Protein AF-A0A803Q424-F1 (afdb_monomer)

Sequence (82 aa):
MCTTVVARNHLGEVIRIHTARLGFSDVLCGEAAACCLAVSVALELGFKFILVESDSRIVINLSMGQRHIGRLRTMSPFVLSF

Foldseek 3Di:
DKAKKFKAWLVRDTPDIDIDDDPDPDPLVRLLVNVVVNVVVCVVVVHPAADEDEPDPVSVVVVPPPDDDDDDDDDTHIYIYD

Solvent-accessible surface area (backbone atoms only — not comparable to full-atom values): 4989 Å² total; per-residue (Å²): 83,72,38,50,34,39,34,22,46,72,87,68,47,77,77,46,76,49,75,48,83,40,90,51,91,48,69,68,59,44,52,46,49,39,54,52,50,41,53,51,53,37,55,76,72,66,54,93,56,76,42,80,48,64,87,48,68,65,49,56,60,60,73,55,68,90,62,92,75,81,77,91,73,96,62,85,46,33,38,31,40,83

Nearest PDB structures (foldseek):
  7ct3-assembly1_A  TM=4.143E-01  e=2.332E+00  Myxococcus xanthus DK 1622
  2j3w-assembly1_C  TM=3.848E-01  e=3.241E+00  Mus musculus
  6b2n-assembly1_A  TM=3.316E-01  e=2.841E+00  Escherichia coli

Secondary structure (DSSP, 8-state):
-EEEEEEE-TTS-EEEEEEEE---SSHHHHHHHHHHHHHHHHHHTT-S-EEEE-S-HHHHHHHTSS-------SS-PEEEE-

pLDDT: mean 70.02, std 16.66, range [26.16, 87.94]

Mean predicted aligned error: 9.12 Å

Structure (mmCIF, N/CA/C/O backbone):
data_AF-A0A803Q424-F1
#
_entry.id   AF-A0A803Q424-F1
#
loop_
_atom_site.group_PDB
_atom_site.id
_atom_site.type_symbol
_atom_site.label_atom_id
_atom_site.label_alt_id
_atom_site.label_comp_id
_atom_site.label_asym_id
_atom_site.label_entity_id
_atom_site.label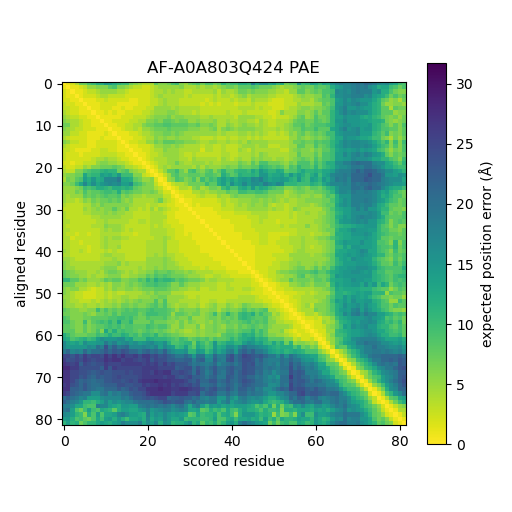_seq_id
_atom_site.pdbx_PDB_ins_code
_atom_site.Cartn_x
_atom_site.Cartn_y
_atom_site.Cartn_z
_atom_site.occupancy
_atom_site.B_iso_or_equiv
_atom_site.auth_seq_id
_atom_site.auth_comp_id
_atom_site.auth_asym_id
_atom_site.auth_atom_id
_atom_site.pdbx_PDB_model_num
ATOM 1 N N . MET A 1 1 ? 4.140 -1.863 -13.857 1.00 69.94 1 MET A N 1
ATOM 2 C CA . MET A 1 1 ? 4.121 -2.369 -12.469 1.00 69.94 1 MET A CA 1
ATOM 3 C C . MET A 1 1 ? 2.720 -2.178 -11.882 1.00 69.94 1 MET A C 1
ATOM 5 O O . MET A 1 1 ? 1.955 -1.380 -12.412 1.00 69.94 1 MET A O 1
ATOM 9 N N . CYS A 1 2 ? 2.339 -2.902 -10.837 1.00 72.69 2 CYS A N 1
ATOM 10 C CA . CYS A 1 2 ? 1.082 -2.659 -10.122 1.00 72.69 2 CYS A CA 1
ATOM 11 C C . CYS A 1 2 ? 1.420 -2.399 -8.660 1.00 72.69 2 CYS A C 1
ATOM 13 O O . CYS A 1 2 ? 2.304 -3.064 -8.130 1.00 72.69 2 CYS A O 1
ATOM 15 N N . THR A 1 3 ? 0.735 -1.453 -8.028 1.00 77.00 3 THR A N 1
ATOM 16 C CA . THR A 1 3 ? 0.813 -1.240 -6.584 1.00 77.00 3 THR A CA 1
ATOM 17 C C . THR A 1 3 ? -0.515 -1.620 -5.959 1.00 77.00 3 THR A C 1
ATOM 19 O O . THR A 1 3 ? -1.583 -1.442 -6.557 1.00 77.00 3 THR A O 1
ATOM 22 N N . THR A 1 4 ? -0.439 -2.172 -4.756 1.00 81.81 4 THR A N 1
ATOM 23 C CA . THR A 1 4 ? -1.604 -2.512 -3.947 1.00 81.81 4 THR A CA 1
ATOM 24 C C . THR A 1 4 ? -1.370 -1.954 -2.566 1.00 81.81 4 THR A C 1
ATOM 26 O O . THR A 1 4 ? -0.323 -2.195 -1.998 1.00 81.81 4 THR A O 1
ATOM 29 N N . VAL A 1 5 ? -2.332 -1.219 -2.033 1.00 82.69 5 VAL A N 1
ATOM 30 C CA . VAL A 1 5 ? -2.307 -0.686 -0.678 1.00 82.69 5 VAL A CA 1
ATOM 31 C C . VAL A 1 5 ? -3.473 -1.303 0.074 1.00 82.69 5 VAL A C 1
ATOM 33 O O . VAL A 1 5 ? -4.634 -1.128 -0.306 1.00 82.69 5 VAL A O 1
ATOM 36 N N . VAL A 1 6 ? -3.164 -2.025 1.145 1.00 84.12 6 VAL A N 1
ATOM 37 C CA . VAL A 1 6 ? -4.153 -2.662 2.013 1.00 84.12 6 VAL A CA 1
ATOM 38 C C . VAL A 1 6 ? -4.265 -1.861 3.293 1.00 84.12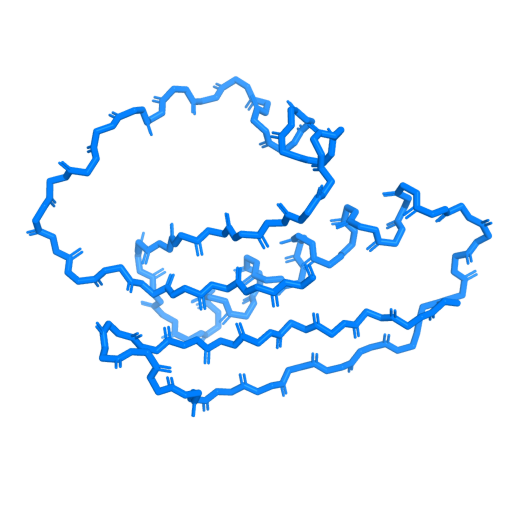 6 VAL 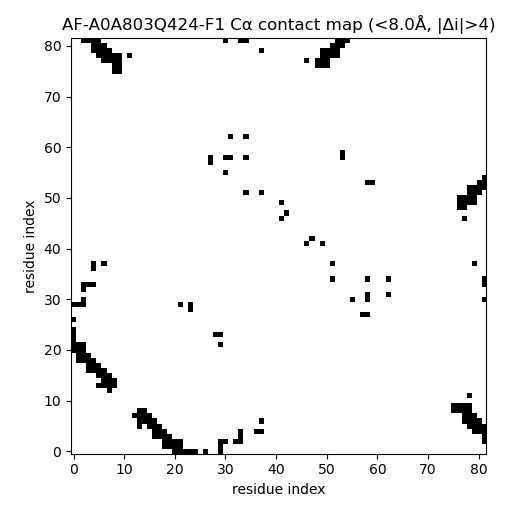A C 1
ATOM 40 O O . VAL A 1 6 ? -3.299 -1.713 4.030 1.00 84.12 6 VAL A O 1
ATOM 43 N N . ALA A 1 7 ? -5.462 -1.362 3.555 1.00 84.25 7 ALA A N 1
ATOM 44 C CA . ALA A 1 7 ? -5.781 -0.501 4.673 1.00 84.25 7 ALA A CA 1
ATOM 45 C C . ALA A 1 7 ? -6.476 -1.341 5.759 1.00 84.25 7 ALA A C 1
ATOM 47 O O . ALA A 1 7 ? -7.541 -1.914 5.506 1.00 84.25 7 ALA A O 1
ATOM 48 N N . ARG A 1 8 ? -5.876 -1.445 6.949 1.00 84.31 8 ARG A N 1
ATOM 49 C CA . ARG A 1 8 ? -6.328 -2.309 8.050 1.00 84.31 8 ARG A CA 1
ATOM 50 C C . ARG A 1 8 ? -6.598 -1.527 9.330 1.00 84.31 8 ARG A C 1
ATOM 52 O O . ARG A 1 8 ? -5.870 -0.593 9.666 1.00 84.31 8 ARG A O 1
ATOM 59 N N . ASN A 1 9 ? -7.629 -1.931 10.070 1.00 83.38 9 ASN A N 1
ATOM 60 C CA . ASN A 1 9 ? -7.897 -1.393 11.401 1.00 83.38 9 ASN A CA 1
ATOM 61 C C . ASN A 1 9 ? -6.983 -2.036 12.466 1.00 83.38 9 ASN A C 1
ATOM 63 O O . ASN A 1 9 ? -6.165 -2.911 12.187 1.00 83.38 9 ASN A O 1
ATOM 67 N N . HIS A 1 10 ? -7.142 -1.607 13.715 1.00 80.75 10 HIS A N 1
ATOM 68 C CA . HIS A 1 10 ? -6.336 -2.067 14.848 1.00 80.75 10 HIS A CA 1
ATOM 69 C C . HIS A 1 10 ? -6.601 -3.513 15.288 1.00 80.75 10 HIS A C 1
ATOM 71 O O . HIS A 1 10 ? -5.831 -4.051 16.078 1.00 80.75 10 HIS A O 1
ATOM 77 N N . LEU A 1 11 ? -7.673 -4.135 14.791 1.00 85.75 11 LEU A N 1
ATOM 78 C CA . LEU A 1 11 ? -7.957 -5.561 14.963 1.00 85.75 11 LEU A CA 1
ATOM 79 C C . LEU A 1 11 ? -7.317 -6.402 13.844 1.00 85.75 11 LEU A C 1
ATOM 81 O O . LEU A 1 11 ? -7.433 -7.623 13.847 1.00 85.75 11 LEU A O 1
ATOM 85 N N . GLY A 1 12 ? -6.633 -5.758 12.890 1.00 81.19 12 GLY A N 1
ATOM 86 C CA . GLY A 1 12 ? -6.046 -6.401 11.718 1.00 81.19 12 GLY A CA 1
ATOM 87 C C . GLY A 1 12 ? -7.037 -6.630 10.575 1.00 81.19 12 GLY A C 1
ATOM 88 O O . GLY A 1 12 ? -6.664 -7.223 9.563 1.00 81.19 12 GLY A O 1
ATOM 89 N N . GLU A 1 13 ? -8.278 -6.153 10.694 1.00 87.56 13 GLU A N 1
ATOM 90 C CA . GLU A 1 13 ? -9.301 -6.331 9.665 1.00 87.56 13 GLU A CA 1
ATOM 91 C C . GLU A 1 13 ? -9.057 -5.379 8.496 1.00 87.56 13 GLU A C 1
ATOM 93 O O . GLU A 1 13 ? -8.794 -4.189 8.687 1.00 87.56 13 GLU A O 1
ATOM 98 N N . VAL A 1 14 ? -9.174 -5.895 7.273 1.00 87.94 14 VAL A N 1
ATOM 99 C CA . VAL A 1 14 ? -9.058 -5.090 6.055 1.00 87.94 14 VAL A CA 1
ATOM 100 C C . VAL A 1 14 ? -10.307 -4.233 5.904 1.00 87.94 14 VAL A C 1
ATOM 102 O O . VAL A 1 14 ? -11.400 -4.755 5.706 1.00 87.94 14 VAL A O 1
ATOM 105 N N . ILE A 1 15 ? -10.136 -2.914 5.952 1.00 87.44 15 ILE A N 1
ATOM 106 C CA . ILE A 1 15 ? -11.235 -1.969 5.741 1.00 87.44 15 ILE A CA 1
ATOM 107 C C . ILE A 1 15 ? -11.293 -1.450 4.305 1.00 87.44 15 ILE A C 1
ATOM 109 O O . ILE A 1 15 ? -12.349 -1.023 3.845 1.00 87.44 15 ILE A O 1
ATOM 113 N N . ARG A 1 16 ? -10.157 -1.442 3.594 1.00 83.50 16 ARG A N 1
ATOM 114 C CA . ARG A 1 16 ? -10.084 -0.954 2.214 1.00 83.50 16 ARG A CA 1
ATOM 115 C C . ARG A 1 16 ? -8.882 -1.541 1.493 1.00 83.50 16 ARG A C 1
ATOM 117 O O . ARG A 1 16 ? -7.830 -1.747 2.089 1.00 83.50 16 ARG A O 1
ATOM 124 N N . ILE A 1 17 ? -9.036 -1.762 0.195 1.00 86.38 17 ILE A N 1
ATOM 125 C CA . ILE A 1 17 ? -7.947 -2.154 -0.697 1.00 86.38 17 ILE A CA 1
ATOM 126 C C . ILE A 1 17 ? -7.939 -1.163 -1.852 1.00 86.38 17 ILE A C 1
ATOM 128 O O . ILE A 1 17 ? -8.966 -0.946 -2.494 1.00 86.38 17 ILE A O 1
ATOM 132 N N . HIS A 1 18 ? -6.784 -0.563 -2.109 1.00 82.94 18 HIS A N 1
ATOM 133 C CA . HIS A 1 18 ? -6.547 0.263 -3.283 1.00 82.94 18 HIS A CA 1
ATOM 134 C C . HIS A 1 18 ? -5.547 -0.429 -4.185 1.00 82.94 18 HIS A C 1
ATOM 136 O O . HIS A 1 18 ? -4.487 -0.847 -3.736 1.00 82.94 18 HIS A O 1
ATOM 142 N N . THR A 1 19 ? -5.873 -0.528 -5.467 1.00 83.75 19 THR A N 1
ATOM 143 C CA . THR A 1 19 ? -4.946 -1.029 -6.478 1.00 83.75 19 THR A CA 1
ATOM 144 C C . THR A 1 19 ? -4.773 0.032 -7.547 1.00 83.75 19 THR A C 1
ATOM 146 O O . THR A 1 19 ? -5.735 0.684 -7.953 1.00 83.75 19 THR A O 1
ATOM 149 N N . ALA A 1 20 ? -3.537 0.229 -7.990 1.00 79.50 20 ALA A N 1
ATOM 150 C CA . ALA A 1 20 ? -3.226 1.124 -9.088 1.00 79.50 20 ALA A CA 1
ATOM 151 C C . ALA A 1 20 ? -2.235 0.443 -10.027 1.00 79.50 20 ALA A C 1
ATOM 153 O O . ALA A 1 20 ? -1.193 -0.072 -9.617 1.00 79.50 20 ALA A O 1
ATOM 154 N N . ARG A 1 21 ? -2.550 0.444 -11.322 1.00 79.94 21 ARG A N 1
ATOM 155 C CA . ARG A 1 21 ? -1.594 0.023 -12.342 1.00 79.94 21 ARG A CA 1
ATOM 156 C C . ARG A 1 21 ? -0.737 1.224 -12.705 1.00 79.94 21 ARG A C 1
ATOM 158 O O . ARG A 1 21 ? -1.235 2.195 -13.262 1.00 79.94 21 ARG A O 1
ATOM 165 N N . LEU A 1 22 ? 0.550 1.140 -12.401 1.00 70.38 22 LEU A N 1
ATOM 166 C CA . LEU A 1 22 ? 1.498 2.218 -12.633 1.00 70.38 22 LEU A CA 1
ATOM 167 C C . LEU A 1 22 ? 2.476 1.827 -13.740 1.00 70.38 22 LEU A C 1
ATOM 169 O O . LEU A 1 22 ? 3.084 0.754 -13.733 1.00 70.38 22 LEU A O 1
ATOM 173 N N . GLY A 1 23 ? 2.637 2.712 -14.717 1.00 71.06 23 GLY A N 1
ATOM 174 C CA . GLY A 1 23 ? 3.544 2.530 -15.851 1.00 71.06 23 GLY A CA 1
ATOM 175 C C . GLY A 1 23 ? 5.026 2.715 -15.511 1.00 71.06 23 GLY A C 1
ATOM 176 O O . GLY A 1 23 ? 5.796 3.025 -16.411 1.00 71.06 23 GLY A O 1
ATOM 177 N N . PHE A 1 24 ? 5.434 2.583 -14.243 1.00 70.25 24 PHE A N 1
ATOM 178 C CA . PHE A 1 24 ? 6.832 2.766 -13.854 1.00 70.25 24 PHE A CA 1
ATOM 179 C C . PHE A 1 24 ? 7.720 1.660 -14.424 1.00 70.25 24 PHE A C 1
ATOM 181 O O . PHE A 1 24 ? 7.355 0.479 -14.398 1.00 70.25 24 PHE A O 1
ATOM 188 N N . SER A 1 25 ? 8.884 2.074 -14.921 1.00 67.38 25 SER A N 1
ATOM 189 C CA . SER A 1 25 ? 9.979 1.208 -15.360 1.00 67.38 25 SER A CA 1
ATOM 190 C C . SER A 1 25 ? 10.927 0.826 -14.219 1.00 67.38 25 SER A C 1
ATOM 192 O O . SER A 1 25 ? 11.619 -0.179 -14.334 1.00 67.38 25 SER A O 1
ATOM 194 N N . ASP A 1 26 ? 10.950 1.608 -13.134 1.00 76.75 26 ASP A N 1
ATOM 195 C CA . ASP A 1 26 ? 11.799 1.400 -11.956 1.00 76.75 26 ASP A CA 1
ATOM 196 C C . ASP A 1 26 ? 10.970 0.889 -10.764 1.00 76.75 26 ASP A C 1
ATOM 198 O O . ASP A 1 26 ? 9.891 1.413 -10.464 1.00 76.75 26 ASP A O 1
ATOM 202 N N . VAL A 1 27 ? 11.493 -0.136 -10.090 1.00 73.19 27 VAL A N 1
ATOM 203 C CA . VAL A 1 27 ? 10.902 -0.782 -8.911 1.00 73.19 27 VAL A CA 1
ATOM 204 C C . VAL A 1 27 ? 10.803 0.200 -7.737 1.00 73.19 27 VAL A C 1
ATOM 206 O O . VAL A 1 27 ? 9.756 0.272 -7.094 1.00 73.19 27 VAL A O 1
ATOM 209 N N . LEU A 1 28 ? 11.826 1.036 -7.521 1.00 75.50 28 LEU A N 1
ATOM 210 C CA . LEU A 1 28 ? 11.857 2.023 -6.436 1.00 75.50 28 LEU A CA 1
ATOM 211 C C . LEU A 1 28 ? 10.790 3.107 -6.618 1.00 75.50 28 LEU A C 1
ATOM 213 O O . LEU A 1 28 ? 10.181 3.562 -5.648 1.00 75.50 28 LEU A O 1
ATOM 217 N N . CYS A 1 29 ? 10.516 3.503 -7.866 1.00 76.69 29 CYS A N 1
ATOM 218 C CA . CYS A 1 29 ? 9.433 4.439 -8.171 1.00 76.69 29 CYS A CA 1
ATOM 219 C C . CYS A 1 29 ? 8.056 3.839 -7.857 1.00 76.69 29 CYS A C 1
ATOM 221 O O . CYS A 1 29 ? 7.169 4.556 -7.394 1.00 76.69 29 CYS A O 1
ATOM 223 N N . GLY A 1 30 ? 7.877 2.533 -8.081 1.00 77.00 30 GLY A N 1
ATOM 224 C CA . GLY A 1 30 ? 6.652 1.819 -7.727 1.00 77.00 30 GLY A CA 1
ATOM 225 C C . GLY A 1 30 ? 6.404 1.791 -6.221 1.00 77.00 30 GLY A C 1
ATOM 226 O O . GLY A 1 30 ? 5.309 2.129 -5.775 1.00 77.00 30 GLY A O 1
ATOM 227 N N . GLU A 1 31 ? 7.426 1.461 -5.439 1.00 76.44 31 GLU A N 1
ATOM 228 C CA . GLU A 1 31 ? 7.334 1.408 -3.977 1.00 76.44 31 GLU A CA 1
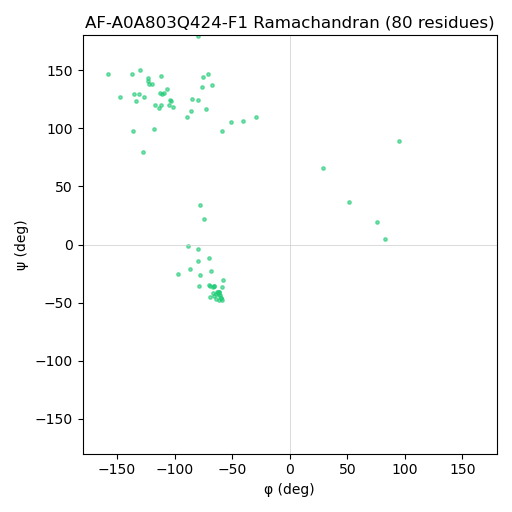ATOM 229 C C . GLU A 1 31 ? 7.113 2.804 -3.361 1.00 76.44 31 GLU A C 1
ATOM 231 O O . GLU A 1 31 ? 6.258 2.980 -2.492 1.00 76.44 31 GLU A O 1
ATOM 236 N N . ALA A 1 32 ? 7.809 3.835 -3.857 1.00 79.25 32 ALA A N 1
ATOM 237 C CA . ALA A 1 32 ? 7.585 5.213 -3.420 1.00 79.25 32 ALA A CA 1
ATOM 238 C C . ALA A 1 32 ? 6.155 5.686 -3.739 1.00 79.25 32 ALA A C 1
ATOM 240 O O . ALA A 1 32 ? 5.503 6.320 -2.907 1.00 79.25 32 ALA A O 1
ATOM 241 N N . ALA A 1 33 ? 5.630 5.338 -4.917 1.00 81.25 33 ALA A N 1
ATOM 242 C CA . ALA A 1 33 ? 4.256 5.656 -5.287 1.00 81.25 33 ALA A CA 1
ATOM 243 C C . ALA A 1 33 ? 3.221 4.905 -4.436 1.00 81.25 33 ALA A C 1
ATOM 245 O O . ALA A 1 33 ? 2.190 5.486 -4.096 1.00 81.25 33 ALA A O 1
ATOM 246 N N . ALA A 1 34 ? 3.489 3.651 -4.056 1.00 79.69 34 ALA A N 1
ATOM 247 C CA . ALA A 1 34 ? 2.646 2.901 -3.127 1.00 79.69 34 ALA A CA 1
ATOM 248 C C . ALA A 1 34 ? 2.601 3.571 -1.742 1.00 79.69 34 ALA A C 1
ATOM 250 O O . ALA A 1 34 ? 1.518 3.748 -1.182 1.00 79.69 34 ALA A O 1
ATOM 251 N N . CYS A 1 35 ? 3.746 4.055 -1.248 1.00 80.06 35 CYS A N 1
ATOM 252 C CA . CYS A 1 35 ? 3.821 4.826 -0.007 1.00 80.06 35 CYS A CA 1
ATOM 253 C C . CYS A 1 35 ? 3.004 6.125 -0.077 1.00 80.06 35 CYS A C 1
ATOM 255 O O . CYS A 1 35 ? 2.219 6.414 0.828 1.00 80.06 35 CYS A O 1
ATOM 257 N N . CYS A 1 36 ? 3.143 6.903 -1.155 1.00 82.31 36 CYS A N 1
ATOM 258 C CA . CYS A 1 36 ? 2.353 8.121 -1.351 1.00 82.31 36 CYS A CA 1
ATOM 259 C C . CYS A 1 36 ? 0.851 7.817 -1.412 1.00 82.31 36 CYS A C 1
ATOM 261 O O . CYS A 1 36 ? 0.060 8.501 -0.765 1.00 82.31 36 CYS A O 1
ATOM 263 N N . LEU A 1 37 ? 0.462 6.763 -2.136 1.00 81.75 37 LEU A N 1
ATOM 264 C CA . LEU A 1 37 ? -0.929 6.328 -2.238 1.00 81.75 37 LEU A CA 1
ATOM 265 C C . LEU A 1 37 ? -1.494 5.927 -0.869 1.00 81.75 37 LEU A C 1
ATOM 267 O O . LEU A 1 37 ? -2.619 6.297 -0.545 1.00 81.75 37 LEU A O 1
ATOM 271 N N . ALA A 1 38 ? -0.711 5.231 -0.043 1.00 80.69 38 ALA A N 1
ATOM 272 C CA . ALA A 1 38 ? -1.097 4.873 1.317 1.00 80.69 38 ALA A CA 1
ATOM 273 C C . ALA A 1 38 ? -1.396 6.108 2.182 1.00 80.69 38 ALA A C 1
ATOM 275 O O . ALA A 1 38 ? -2.444 6.171 2.828 1.00 80.69 38 ALA A O 1
ATOM 276 N N . VAL A 1 39 ? -0.529 7.123 2.140 1.00 82.50 39 VAL A N 1
ATOM 277 C CA . VAL A 1 39 ? -0.747 8.386 2.863 1.00 82.50 39 VAL A CA 1
ATOM 278 C C . VAL A 1 39 ? -1.977 9.130 2.334 1.00 82.50 39 VAL A C 1
ATOM 280 O O . VAL A 1 39 ? -2.783 9.610 3.129 1.00 82.50 39 VAL A O 1
ATOM 283 N N . SER A 1 40 ? -2.171 9.198 1.014 1.00 84.00 40 SER A N 1
ATOM 284 C CA . SER A 1 40 ? -3.361 9.820 0.421 1.00 84.00 40 SER A CA 1
ATOM 285 C C . SER A 1 40 ? -4.652 9.131 0.867 1.00 84.00 40 SER A C 1
ATOM 287 O O . SER A 1 40 ? -5.575 9.807 1.312 1.00 84.00 40 SER A O 1
ATOM 289 N N . VAL A 1 41 ? -4.696 7.795 0.842 1.00 82.56 41 VAL A N 1
ATOM 290 C CA . VAL A 1 41 ? -5.854 7.014 1.308 1.00 82.56 41 VAL A CA 1
ATOM 291 C C . VAL A 1 41 ? -6.124 7.262 2.792 1.00 82.56 41 VAL A C 1
ATOM 293 O O . VAL A 1 41 ? -7.274 7.422 3.193 1.00 82.56 41 VAL A O 1
ATOM 296 N N . ALA A 1 42 ? -5.082 7.340 3.620 1.00 82.19 42 ALA A N 1
ATOM 297 C CA . ALA A 1 42 ? -5.233 7.666 5.034 1.00 82.19 42 ALA A CA 1
ATOM 298 C C . ALA A 1 42 ? -5.844 9.053 5.272 1.00 82.19 42 ALA A C 1
ATOM 300 O O . ALA A 1 42 ? -6.717 9.199 6.131 1.00 82.19 42 ALA A O 1
ATOM 301 N N . LEU A 1 43 ? -5.393 10.056 4.510 1.00 82.62 43 LEU A N 1
ATOM 302 C CA . LEU A 1 43 ? -5.908 11.422 4.580 1.00 82.62 43 LEU A CA 1
ATOM 303 C C . LEU A 1 43 ? -7.370 11.494 4.127 1.00 82.62 43 LEU A C 1
ATOM 305 O O . LEU A 1 43 ? -8.179 12.110 4.816 1.00 82.62 43 LEU A O 1
ATOM 309 N N . GLU A 1 44 ? -7.722 10.830 3.022 1.00 84.56 44 GLU A N 1
ATOM 310 C CA . GLU A 1 44 ? -9.108 10.731 2.537 1.00 84.56 44 GLU A CA 1
ATOM 311 C C . GLU A 1 44 ? -10.040 10.081 3.566 1.00 84.56 44 GLU A C 1
ATOM 313 O O . GLU A 1 44 ? -11.190 10.487 3.711 1.00 84.56 44 GLU A O 1
ATOM 318 N N . LEU A 1 45 ? -9.542 9.084 4.301 1.00 80.75 45 LEU A N 1
ATOM 319 C CA . LEU A 1 45 ? -10.288 8.400 5.358 1.00 80.75 45 LEU A CA 1
ATOM 320 C C . LEU A 1 45 ? -10.320 9.184 6.685 1.00 80.75 45 LEU A C 1
ATOM 322 O O . LEU A 1 45 ? -10.981 8.758 7.630 1.00 80.75 45 LEU A O 1
ATOM 326 N N . GLY A 1 46 ? -9.632 10.326 6.773 1.00 82.75 46 GLY A N 1
ATOM 327 C CA . GLY A 1 46 ? -9.631 11.190 7.954 1.00 82.75 46 GLY A CA 1
ATOM 328 C C . GLY A 1 46 ? -8.777 10.681 9.120 1.00 82.75 46 GLY A C 1
ATOM 329 O O . GLY A 1 46 ? -8.965 11.123 10.258 1.00 82.75 46 GLY A O 1
ATOM 330 N N . PHE A 1 47 ? -7.831 9.767 8.881 1.00 79.94 47 PHE A N 1
ATOM 331 C CA . PHE A 1 47 ? -6.970 9.238 9.940 1.00 79.94 47 PHE A CA 1
ATOM 332 C C . PHE A 1 47 ? -5.823 10.199 10.276 1.00 79.94 47 PHE A C 1
ATOM 334 O O . PHE A 1 47 ? -5.010 10.555 9.427 1.00 79.94 47 PHE A O 1
ATOM 341 N N . LYS A 1 48 ? -5.716 10.581 11.557 1.00 76.12 48 LYS A N 1
ATOM 342 C CA . LYS A 1 48 ? -4.611 11.415 12.076 1.00 76.12 48 LYS A CA 1
ATOM 343 C C . LYS A 1 48 ? -3.310 10.651 12.309 1.00 76.12 48 LYS A C 1
ATOM 345 O O . LYS A 1 48 ? -2.245 11.260 12.303 1.00 76.12 48 LYS A O 1
ATOM 350 N N . PHE A 1 49 ? -3.400 9.349 12.564 1.00 76.12 49 PHE A N 1
ATOM 351 C CA . PHE A 1 49 ? -2.259 8.507 12.904 1.00 76.12 49 PHE A CA 1
ATOM 352 C C . PHE A 1 49 ? -2.317 7.227 12.082 1.00 76.12 49 PHE A C 1
ATOM 354 O O . PHE A 1 49 ? -3.304 6.493 12.144 1.00 76.12 49 PHE A O 1
ATOM 361 N N . ILE A 1 50 ? -1.247 6.968 11.337 1.00 76.88 50 ILE A N 1
ATOM 362 C CA . ILE A 1 50 ? -1.101 5.781 10.5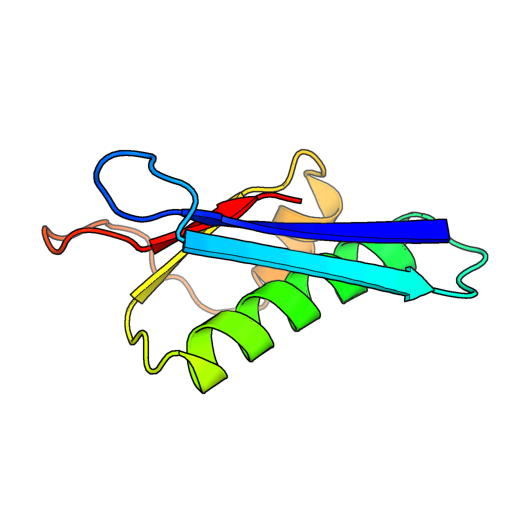00 1.00 76.88 50 ILE A CA 1
AT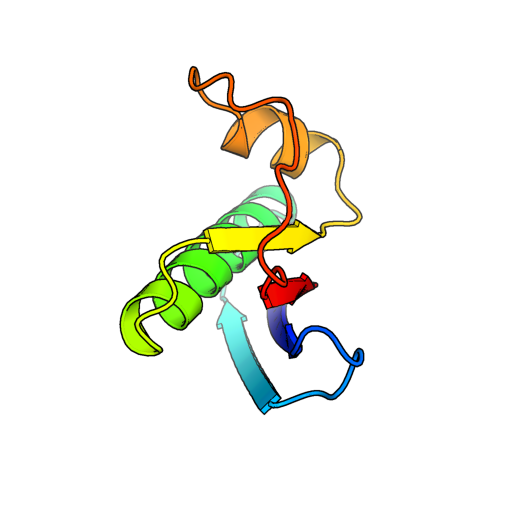OM 363 C C . ILE A 1 50 ? 0.239 5.106 10.756 1.00 76.88 50 ILE A C 1
ATOM 365 O O . ILE A 1 50 ? 1.226 5.760 11.094 1.00 76.88 50 ILE A O 1
ATOM 369 N N . LEU A 1 51 ? 0.252 3.795 10.577 1.00 80.56 51 LEU A N 1
ATOM 370 C CA . LEU A 1 51 ? 1.435 2.964 10.503 1.00 80.56 51 LEU A CA 1
ATOM 371 C C . LEU A 1 51 ? 1.531 2.449 9.068 1.00 80.56 51 LEU A C 1
ATOM 373 O O . LEU A 1 51 ? 0.611 1.800 8.577 1.00 80.56 51 LEU A O 1
ATOM 377 N N . VAL A 1 52 ? 2.626 2.774 8.391 1.00 78.50 52 VAL A N 1
ATOM 378 C CA . VAL A 1 52 ? 2.887 2.316 7.026 1.00 78.50 52 VAL A CA 1
ATOM 379 C C . VAL A 1 52 ? 3.926 1.201 7.090 1.00 78.50 52 VAL A C 1
ATOM 381 O O . VAL A 1 52 ? 5.000 1.389 7.660 1.00 78.50 52 VAL A O 1
ATOM 384 N N . GLU A 1 53 ? 3.594 0.045 6.530 1.00 78.25 53 GLU A N 1
ATOM 385 C CA . GLU A 1 53 ? 4.452 -1.129 6.419 1.00 78.25 53 GLU A CA 1
ATOM 386 C C . GLU A 1 53 ? 4.862 -1.316 4.959 1.00 78.25 53 GLU A C 1
ATOM 388 O O . GLU A 1 53 ? 4.019 -1.324 4.065 1.00 78.25 53 GLU A O 1
ATOM 393 N N . SER A 1 54 ? 6.159 -1.491 4.733 1.00 76.06 54 SER A N 1
ATOM 394 C CA . SER A 1 54 ? 6.733 -1.847 3.437 1.00 76.06 54 SER A CA 1
ATOM 395 C C . SER A 1 54 ? 7.802 -2.910 3.664 1.00 76.06 54 SER A C 1
ATOM 397 O O . SER A 1 54 ? 8.476 -2.912 4.696 1.00 76.06 54 SER A O 1
ATOM 399 N N . ASP A 1 55 ? 7.965 -3.823 2.718 1.00 76.69 55 ASP A N 1
ATOM 400 C CA . ASP A 1 55 ? 9.054 -4.802 2.698 1.00 76.69 55 ASP A CA 1
ATOM 401 C C . ASP A 1 55 ? 10.380 -4.208 2.176 1.00 76.69 55 ASP A C 1
ATOM 403 O O . ASP A 1 55 ? 11.459 -4.765 2.413 1.00 76.69 55 ASP A O 1
ATOM 407 N N . SER A 1 56 ? 10.333 -3.026 1.552 1.00 70.69 56 SER A N 1
ATOM 408 C CA . SER A 1 56 ? 11.501 -2.317 1.036 1.00 70.69 56 SER A CA 1
ATOM 409 C C . SER A 1 56 ? 12.135 -1.381 2.060 1.00 70.69 56 SER A C 1
ATOM 411 O O . SER A 1 56 ? 11.654 -0.286 2.371 1.00 70.69 56 SER A O 1
ATOM 413 N N . ARG A 1 57 ? 13.328 -1.766 2.528 1.00 71.75 57 ARG A N 1
ATOM 414 C CA . ARG A 1 57 ? 14.166 -0.921 3.399 1.00 71.75 57 ARG A CA 1
ATOM 415 C C . ARG A 1 57 ? 14.524 0.424 2.768 1.00 71.75 57 ARG A C 1
ATOM 417 O O . ARG A 1 57 ? 14.714 1.394 3.498 1.00 71.75 57 ARG A O 1
ATOM 424 N N . ILE A 1 58 ? 14.641 0.492 1.440 1.00 72.69 58 ILE A N 1
ATOM 425 C CA . ILE A 1 58 ? 15.007 1.727 0.737 1.00 72.69 58 ILE A CA 1
ATOM 426 C C . ILE A 1 58 ? 13.856 2.728 0.832 1.00 72.69 58 ILE A C 1
ATOM 428 O O . ILE A 1 58 ? 14.087 3.879 1.196 1.00 72.69 58 ILE A O 1
ATOM 432 N N . VAL A 1 59 ? 12.616 2.289 0.607 1.00 68.50 59 VAL A N 1
ATOM 433 C CA . VAL A 1 59 ? 11.442 3.163 0.733 1.00 68.50 59 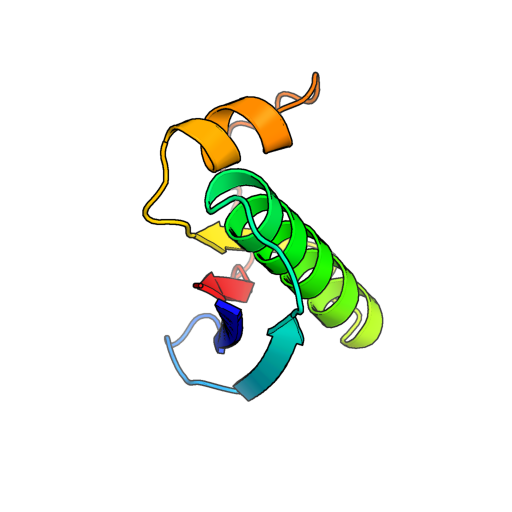VAL A CA 1
ATOM 434 C C . VAL A 1 59 ? 11.146 3.540 2.173 1.00 68.50 59 VAL A C 1
ATOM 436 O O . VAL A 1 59 ? 10.811 4.698 2.422 1.00 68.50 59 VAL A O 1
ATOM 439 N N . ILE A 1 60 ? 11.378 2.651 3.142 1.00 69.69 60 ILE A N 1
ATOM 440 C CA . ILE A 1 60 ? 11.328 3.030 4.562 1.00 69.69 60 ILE A CA 1
ATOM 441 C C . ILE A 1 60 ? 12.342 4.147 4.849 1.00 69.69 60 ILE A C 1
ATOM 443 O O . ILE A 1 60 ? 11.988 5.167 5.429 1.00 69.69 60 ILE A O 1
ATOM 447 N N . ASN A 1 61 ? 13.589 4.009 4.399 1.00 66.31 61 ASN A N 1
ATOM 448 C CA . ASN A 1 61 ? 14.624 5.008 4.672 1.00 66.31 61 ASN A CA 1
ATOM 449 C C . ASN A 1 61 ? 14.394 6.342 3.941 1.00 66.31 61 ASN A C 1
ATOM 451 O O . ASN A 1 61 ? 14.685 7.396 4.501 1.00 66.31 61 ASN A O 1
ATOM 455 N N . LEU A 1 62 ? 13.872 6.316 2.710 1.00 65.19 62 LEU A N 1
ATOM 456 C CA . LEU A 1 62 ? 13.615 7.518 1.907 1.00 65.19 62 LEU A CA 1
ATOM 457 C C . LEU A 1 62 ? 12.336 8.257 2.317 1.00 65.19 62 LEU A C 1
ATOM 459 O O . LEU A 1 62 ? 12.306 9.486 2.296 1.00 65.19 62 LEU A O 1
ATOM 463 N N . SER A 1 63 ? 11.286 7.531 2.712 1.00 59.25 63 SER A N 1
ATOM 464 C CA . SER A 1 63 ? 10.048 8.135 3.233 1.00 59.25 63 SER A CA 1
ATOM 465 C C . SER A 1 63 ? 10.258 8.794 4.601 1.00 59.25 63 SER A C 1
ATOM 467 O O . SER A 1 63 ? 9.560 9.746 4.946 1.00 59.25 63 SER A O 1
ATOM 469 N N . MET A 1 64 ? 11.291 8.374 5.337 1.00 57.16 64 MET A N 1
ATOM 470 C CA . MET A 1 64 ? 11.766 8.972 6.590 1.00 57.16 64 MET A CA 1
ATOM 471 C C . MET A 1 64 ? 12.603 10.250 6.380 1.00 57.16 64 MET A C 1
ATOM 473 O O . MET A 1 64 ? 13.527 10.540 7.144 1.00 57.16 64 MET A O 1
ATOM 477 N N . GLY A 1 65 ? 12.282 11.052 5.362 1.00 41.62 65 GLY A N 1
ATOM 478 C CA . GLY A 1 65 ? 12.856 12.381 5.168 1.00 41.62 65 GLY A CA 1
ATOM 479 C C . GLY A 1 65 ? 12.577 13.295 6.371 1.00 41.62 65 GLY A C 1
ATOM 480 O O . GLY A 1 65 ? 11.509 13.883 6.486 1.00 41.62 65 GLY A O 1
ATOM 481 N N . GLN A 1 66 ? 13.546 13.415 7.282 1.00 40.97 66 GLN A N 1
ATOM 482 C CA . GLN A 1 66 ? 13.640 14.451 8.322 1.00 40.97 66 GLN A CA 1
ATOM 483 C C . GLN A 1 66 ? 12.415 14.708 9.231 1.00 40.97 66 GLN A C 1
ATOM 485 O O . GLN A 1 66 ? 12.224 15.833 9.692 1.00 40.97 66 GLN A O 1
ATOM 490 N N . ARG A 1 67 ? 11.632 13.699 9.629 1.00 33.19 67 ARG A N 1
ATOM 491 C CA . ARG A 1 67 ? 10.815 13.822 10.856 1.00 33.19 67 ARG A CA 1
ATOM 492 C C . ARG A 1 67 ? 10.881 12.566 11.710 1.00 33.19 67 ARG A C 1
ATOM 494 O O . ARG A 1 67 ? 10.137 11.612 11.522 1.00 33.19 67 ARG A O 1
ATOM 501 N N . HIS A 1 68 ? 11.759 12.625 12.709 1.00 39.53 68 HIS A N 1
ATOM 502 C CA . HIS A 1 68 ? 11.667 11.810 13.913 1.00 39.53 68 HIS A CA 1
ATOM 503 C C . HIS A 1 68 ? 10.261 11.941 14.519 1.00 39.53 68 HIS A C 1
ATOM 505 O O . HIS A 1 68 ? 9.955 12.935 15.172 1.00 39.53 68 HIS A O 1
ATOM 511 N N . ILE A 1 69 ? 9.439 10.905 14.369 1.00 40.06 69 ILE A N 1
ATOM 512 C CA . ILE A 1 69 ? 8.464 10.505 15.387 1.00 40.06 69 ILE A CA 1
ATOM 513 C C . ILE A 1 69 ? 8.710 9.023 15.647 1.00 40.06 69 ILE A C 1
ATOM 515 O O . ILE A 1 69 ? 8.047 8.129 15.134 1.00 40.06 69 ILE A O 1
ATOM 519 N N . GLY A 1 70 ? 9.739 8.778 16.454 1.00 34.56 70 GLY A N 1
ATOM 520 C CA . GLY A 1 70 ? 9.767 7.584 17.275 1.00 34.56 70 GLY A CA 1
ATOM 521 C C . GLY A 1 70 ? 8.734 7.733 18.391 1.00 34.56 70 GLY A C 1
ATOM 522 O O . GLY A 1 70 ? 8.552 8.824 18.932 1.00 34.56 70 GLY A O 1
ATOM 523 N N . ARG A 1 71 ? 8.147 6.594 18.769 1.00 28.80 71 ARG A N 1
ATOM 524 C CA . ARG A 1 71 ? 7.317 6.356 19.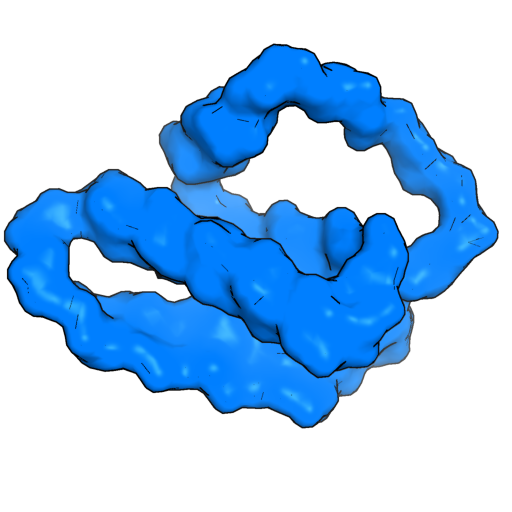961 1.00 28.80 71 ARG A CA 1
ATOM 525 C C . ARG A 1 71 ? 5.803 6.485 19.757 1.00 28.80 71 ARG A C 1
ATOM 527 O O . ARG A 1 71 ? 5.171 7.495 20.048 1.00 28.80 71 ARG A O 1
ATOM 534 N N . LEU A 1 72 ? 5.248 5.333 19.378 1.00 37.62 72 LEU A N 1
ATOM 535 C CA . LEU A 1 72 ? 3.949 4.811 19.801 1.00 37.62 72 LEU A CA 1
ATOM 536 C C . LEU A 1 72 ? 3.580 5.296 21.214 1.00 37.62 72 LEU A C 1
ATOM 538 O O . LEU A 1 72 ? 4.152 4.851 22.213 1.00 37.62 72 LEU A O 1
ATOM 542 N N . ARG A 1 73 ? 2.584 6.176 21.296 1.00 26.16 73 ARG A N 1
ATOM 543 C CA . ARG A 1 73 ? 1.754 6.347 22.488 1.00 26.16 73 ARG A CA 1
ATOM 544 C C . ARG A 1 73 ? 0.324 6.009 22.094 1.00 26.16 73 ARG A C 1
ATOM 546 O O . ARG A 1 73 ? -0.343 6.807 21.451 1.00 26.16 73 ARG A O 1
ATOM 553 N N . THR A 1 74 ? -0.071 4.783 22.437 1.00 33.12 74 THR A N 1
ATOM 554 C CA . THR A 1 74 ? -1.435 4.375 22.816 1.00 33.12 74 THR A CA 1
ATOM 555 C C . THR A 1 74 ? -2.575 5.184 22.191 1.00 33.12 74 THR A C 1
ATOM 557 O O . THR A 1 74 ? -3.314 5.859 22.897 1.00 33.12 74 THR A O 1
ATOM 560 N N . MET A 1 75 ? -2.733 5.086 20.876 1.00 35.12 75 MET A N 1
ATOM 561 C CA . MET A 1 75 ? -4.019 5.198 20.192 1.00 35.12 75 MET A CA 1
ATOM 562 C C . MET A 1 75 ? -3.934 4.280 18.974 1.00 35.12 75 MET A C 1
ATOM 564 O O . MET A 1 75 ? -2.951 4.312 18.240 1.00 35.12 75 MET A O 1
ATOM 568 N N . SER A 1 76 ? -4.916 3.395 18.846 1.00 38.69 76 SER A N 1
ATOM 569 C CA . SER A 1 76 ? -5.027 2.309 17.866 1.00 38.69 76 SER A CA 1
ATOM 570 C C . SER A 1 76 ? -4.574 2.724 16.449 1.00 38.69 76 SER A C 1
ATOM 572 O O . SER A 1 76 ? -5.306 3.479 15.803 1.00 38.69 76 SER A O 1
ATOM 574 N N . PRO A 1 77 ? -3.397 2.283 15.956 1.00 47.25 77 PRO A N 1
ATOM 575 C CA . PRO A 1 77 ? -2.891 2.717 14.660 1.00 47.25 77 PRO A CA 1
ATOM 576 C C . PRO A 1 77 ? -3.647 2.040 13.514 1.00 47.25 77 PRO A C 1
ATOM 578 O O . PRO A 1 77 ? -4.028 0.872 13.595 1.00 47.25 77 PRO A O 1
ATOM 581 N N . PHE A 1 78 ? -3.845 2.797 12.441 1.00 49.53 78 PHE A N 1
ATOM 582 C CA . PHE A 1 78 ? -4.330 2.302 11.161 1.00 49.53 78 PHE A CA 1
ATOM 583 C C . PHE A 1 78 ? -3.149 1.770 10.343 1.00 49.53 78 PHE A C 1
ATOM 585 O O . PHE A 1 78 ? -2.176 2.501 10.176 1.00 49.53 78 PHE A O 1
ATOM 592 N N . VAL A 1 79 ? -3.198 0.522 9.872 1.00 56.22 79 VAL A N 1
ATOM 593 C CA . VAL A 1 79 ? -2.053 -0.147 9.228 1.00 56.22 79 VAL A CA 1
ATOM 594 C C . VAL A 1 79 ? -2.233 -0.173 7.716 1.00 56.22 79 VAL A C 1
ATOM 596 O O . VAL A 1 79 ? -3.226 -0.701 7.221 1.00 56.22 79 VAL A O 1
ATOM 599 N N . LEU A 1 80 ? -1.270 0.373 6.979 1.00 55.28 80 LEU A N 1
ATOM 600 C CA . LEU A 1 80 ? -1.227 0.348 5.520 1.00 55.28 80 LEU A CA 1
ATOM 601 C C . LEU A 1 80 ? -0.045 -0.494 5.057 1.00 55.28 80 LEU A C 1
ATOM 603 O O . LEU A 1 80 ? 1.089 -0.128 5.343 1.00 55.28 80 LEU A O 1
ATOM 607 N N . SER A 1 81 ? -0.309 -1.586 4.345 1.00 57.00 81 SER A N 1
ATOM 608 C CA . SER A 1 81 ? 0.728 -2.499 3.8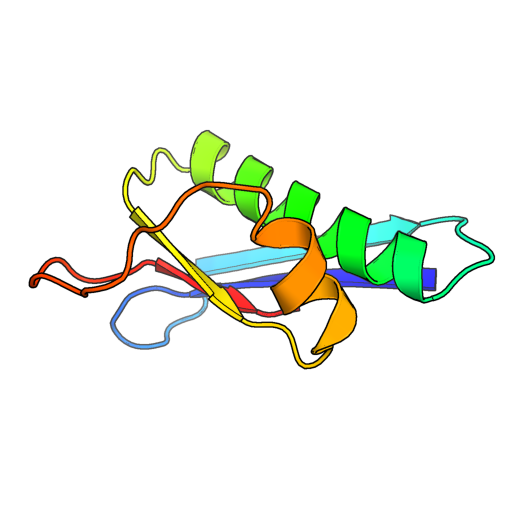44 1.00 57.00 81 SER A CA 1
ATOM 609 C C . SER A 1 81 ? 0.684 -2.563 2.319 1.00 57.00 81 SER A C 1
ATOM 611 O O . SER A 1 81 ? -0.413 -2.612 1.748 1.00 57.00 81 SER A O 1
ATOM 613 N N . PHE A 1 82 ? 1.850 -2.555 1.675 1.00 58.06 82 PHE A N 1
ATOM 614 C CA . PHE A 1 82 ? 2.009 -2.673 0.223 1.00 58.06 82 PHE A CA 1
ATOM 615 C C . PHE A 1 82 ? 3.268 -3.444 -0.156 1.00 58.06 82 PHE A C 1
ATOM 617 O O . PHE A 1 82 ? 4.217 -3.438 0.662 1.00 58.06 82 PHE A O 1
#

InterPro domains:
  IPR002156 Ribonuclease H domain [PF13456] (5-68)

Organism: Cannabis sativa (NCBI:txid3483)

Radius of gyration: 12.83 Å; Cα contacts (8 Å, |Δi|>4): 114; chains: 1; bounding box: 26×21×39 Å